Protein AF-A0A4S4KBS8-F1 (afdb_monomer)

Sequence (153 aa):
MKATDKLSQMLNEANCLHWGAALMTQVYNLVDNTLGRMSRANIDNAGLHIPHLQFVLSALAVLCNFDADPVYLLKEQISNSFTKYIINSCLKPMADLIGPARDIADFLCFAQHVQYHLSDGQVFISDFQGAYYIIMFIKAAFQVLSLTLYHLA

Nearest PDB structures (foldseek):
  1iah-assembly1_A  TM=7.826E-01  e=6.219E-04  Mus musculus
  1iah-assembly1_B  TM=7.829E-01  e=8.574E-04  Mus musculus
  1iaj-assembly1_A  TM=5.854E-01  e=4.811E-04  Mus musculus
  6r10-assembly1_G  TM=2.750E-01  e=3.391E+00  Thermus thermophilus HB8

Mean predicted aligned error: 7.86 Å

Foldseek 3Di:
DALVVQVVVLVVQVVVLVVQQVLVVVVVVVVVVVVVPDDPVVCVVVVDDQAQADEWDWDWDFDPDDPRRDIDIDTDDAPDDKDWFFAPVDLAGDPPDDDPSRSVSVNLSVSQVVSCVVVVNAKGFGRWMGDRRYIYHRDIDGPPPPDDPPPPD

InterPro domains:
  IPR004166 Alpha-type protein kinase, alpha-kinase domain [PF02816] (50-134)

Secondary structure (DSSP, 8-state):
--HHHHHHHHHHHHHHHHHHHHHHHHHHHHHHHHHHTS-HHHHHHHT-----PEEPPEEEEE--SSTT--EEEEE----S--EE-B-TT-SSB-TT--HHHHHHHHHHHHHHHHHHHHTTTSEEEE--EEETTEEE-SEEEE-----SSSS--

Solvent-accessible surface area (backbone atoms only — not comparable to full-atom values): 9021 Å² total; per-residue (Å²): 136,60,58,71,61,52,48,56,51,46,50,52,54,50,48,49,54,53,52,49,44,53,52,49,50,53,46,49,52,52,50,53,56,52,56,72,73,48,58,68,70,57,50,61,75,63,66,74,80,78,80,77,66,43,66,59,54,70,47,82,45,70,47,79,97,48,103,56,47,57,65,44,76,46,61,62,83,77,90,58,75,77,43,73,28,29,48,78,94,46,87,49,51,46,85,90,52,57,69,74,58,29,56,46,17,53,53,49,43,50,44,30,52,50,32,23,60,79,44,78,60,32,38,30,65,34,32,38,28,31,36,94,48,38,34,45,64,84,44,70,50,63,53,71,75,89,72,82,85,87,77,83,126

Structure (mmCIF, N/CA/C/O backbone):
data_AF-A0A4S4KBS8-F1
#
_entry.id   AF-A0A4S4KBS8-F1
#
loop_
_atom_site.group_PDB
_atom_site.id
_atom_site.type_symbol
_atom_site.label_atom_id
_atom_site.label_alt_id
_atom_site.label_comp_id
_atom_site.label_asym_id
_atom_site.label_entity_id
_atom_site.label_seq_id
_atom_site.pdbx_PDB_ins_code
_atom_site.Cartn_x
_atom_site.Cartn_y
_atom_site.Cartn_z
_atom_site.occupancy
_atom_site.B_iso_or_equiv
_atom_site.auth_seq_id
_atom_site.auth_comp_id
_atom_site.auth_asym_id
_atom_site.auth_atom_id
_atom_site.pdbx_PDB_model_num
ATOM 1 N N . MET A 1 1 ? -26.526 7.285 17.612 1.00 46.53 1 MET A N 1
ATOM 2 C CA . MET A 1 1 ? -25.458 6.360 17.178 1.00 46.53 1 MET A CA 1
ATOM 3 C C . MET A 1 1 ? -25.031 5.583 18.410 1.00 46.53 1 MET A C 1
ATOM 5 O O . MET A 1 1 ? -24.601 6.225 19.362 1.00 46.53 1 MET A O 1
ATOM 9 N N . LYS A 1 2 ? -25.285 4.272 18.478 1.00 48.69 2 LYS A N 1
ATOM 10 C CA . LYS A 1 2 ? -24.941 3.471 19.668 1.00 48.69 2 LYS A CA 1
ATOM 11 C C . LYS A 1 2 ? -23.464 3.062 19.578 1.00 48.69 2 LYS A C 1
ATOM 13 O O . LYS A 1 2 ? -22.952 2.870 18.480 1.00 48.69 2 LYS A O 1
ATOM 18 N N . ALA A 1 3 ? -22.775 2.940 20.714 1.00 56.34 3 ALA A N 1
ATOM 19 C CA . ALA A 1 3 ? -21.339 2.627 20.786 1.00 56.34 3 ALA A CA 1
ATOM 20 C C . ALA A 1 3 ? -20.926 1.362 19.992 1.00 56.34 3 ALA A C 1
ATOM 22 O O . ALA A 1 3 ? -19.832 1.310 19.430 1.00 56.34 3 ALA A O 1
ATOM 23 N N . THR A 1 4 ? -21.837 0.393 19.847 1.00 60.81 4 THR A N 1
ATOM 24 C CA . THR A 1 4 ? -21.681 -0.828 19.033 1.00 60.81 4 THR A CA 1
ATOM 25 C C . THR A 1 4 ? -21.376 -0.564 17.555 1.00 60.81 4 THR A C 1
ATOM 27 O O . THR A 1 4 ? -20.629 -1.320 16.929 1.00 60.81 4 THR A O 1
ATOM 30 N N . ASP A 1 5 ? -21.904 0.527 16.999 1.00 75.50 5 ASP A N 1
ATOM 31 C CA . ASP A 1 5 ? -21.739 0.857 15.580 1.00 75.50 5 ASP A CA 1
ATOM 32 C C . ASP A 1 5 ? -20.306 1.347 15.307 1.00 75.50 5 ASP A C 1
ATOM 34 O O . ASP A 1 5 ? -19.716 1.050 14.267 1.00 75.50 5 ASP A O 1
ATOM 38 N N . LYS A 1 6 ? -19.708 2.045 16.284 1.00 81.69 6 LYS A N 1
ATOM 39 C CA . LYS A 1 6 ? -18.368 2.629 16.168 1.00 81.69 6 LYS A CA 1
ATOM 40 C C . LYS A 1 6 ? -17.265 1.577 16.267 1.00 81.69 6 LYS A C 1
ATOM 42 O O . LYS A 1 6 ? -16.310 1.642 15.499 1.00 81.69 6 LYS A O 1
ATOM 47 N N . LEU A 1 7 ? -17.406 0.592 17.157 1.00 85.31 7 LEU A N 1
ATOM 48 C CA . LEU A 1 7 ? -16.462 -0.527 17.235 1.00 85.31 7 LEU A CA 1
ATOM 49 C C . LEU A 1 7 ? -16.411 -1.292 15.909 1.00 85.31 7 LEU A C 1
ATOM 51 O O . LEU A 1 7 ? -15.332 -1.485 15.358 1.00 85.31 7 LEU A O 1
ATOM 55 N N . SER A 1 8 ? -17.576 -1.661 15.373 1.00 86.94 8 SER A N 1
ATOM 56 C CA . SER A 1 8 ? -17.683 -2.402 14.110 1.00 86.94 8 SER A CA 1
ATOM 57 C C . SER A 1 8 ? -17.054 -1.634 12.942 1.00 86.94 8 SER A C 1
ATOM 59 O O . SER A 1 8 ? -16.314 -2.208 12.145 1.00 86.94 8 SER A O 1
ATOM 61 N N . GLN A 1 9 ? -17.285 -0.318 12.870 1.00 86.50 9 GLN A N 1
ATOM 62 C CA . GLN A 1 9 ? -16.663 0.541 11.862 1.00 86.50 9 GLN A CA 1
ATOM 63 C C . GLN A 1 9 ? -15.131 0.555 11.978 1.00 86.50 9 GLN A C 1
ATOM 65 O O . GLN A 1 9 ? -14.441 0.348 10.982 1.00 86.50 9 GLN A O 1
ATOM 70 N N . MET A 1 10 ? -14.592 0.774 13.180 1.00 90.00 10 MET A N 1
ATOM 71 C CA . MET A 1 10 ? -13.141 0.827 13.386 1.00 90.00 10 MET A CA 1
ATOM 72 C C . MET A 1 10 ? -12.477 -0.535 13.139 1.00 90.00 10 MET A C 1
ATOM 74 O O . MET A 1 10 ? -11.359 -0.586 12.632 1.00 90.00 10 MET A O 1
ATOM 78 N N . LEU A 1 11 ? -13.175 -1.637 13.433 1.00 88.75 11 LEU A N 1
ATOM 79 C CA . LEU A 1 11 ? -12.717 -2.990 13.117 1.00 88.75 11 LEU A CA 1
ATOM 80 C C . LEU A 1 11 ? -12.616 -3.209 11.603 1.00 88.75 11 LEU A C 1
ATOM 82 O O . LEU A 1 11 ? -11.627 -3.759 11.128 1.00 88.75 11 LEU A O 1
ATOM 86 N N . ASN A 1 12 ? -13.601 -2.732 10.835 1.00 88.00 12 ASN A N 1
ATOM 87 C CA . ASN A 1 12 ? -13.554 -2.782 9.373 1.00 88.00 12 ASN A CA 1
ATOM 88 C C . ASN A 1 12 ? -12.378 -1.967 8.819 1.00 88.00 12 ASN A C 1
ATOM 90 O O . ASN A 1 12 ? -11.667 -2.446 7.940 1.00 88.00 12 ASN A O 1
ATOM 94 N N . GLU A 1 13 ? -12.130 -0.769 9.352 1.00 87.56 13 GLU A N 1
ATOM 95 C CA . GLU A 1 13 ? -10.980 0.049 8.946 1.00 87.56 13 GLU A CA 1
ATOM 96 C C . GLU A 1 13 ? -9.636 -0.618 9.294 1.00 87.56 13 GLU A C 1
ATOM 98 O O . GLU A 1 13 ? -8.730 -0.642 8.458 1.00 87.56 13 GLU A O 1
ATOM 103 N N . ALA A 1 14 ? -9.512 -1.214 10.484 1.00 88.94 14 ALA A N 1
ATOM 104 C CA . ALA A 1 14 ? -8.325 -1.971 10.887 1.00 88.94 14 ALA A CA 1
ATOM 105 C C . ALA A 1 14 ? -8.099 -3.205 9.996 1.00 88.94 14 ALA A C 1
ATOM 107 O O . ALA A 1 14 ? -6.979 -3.449 9.545 1.00 88.94 14 ALA A O 1
ATOM 108 N N . ASN A 1 15 ? -9.166 -3.944 9.678 1.00 89.00 15 ASN A N 1
ATOM 109 C CA . ASN A 1 15 ? -9.113 -5.082 8.762 1.00 89.00 15 ASN A CA 1
ATOM 110 C C . ASN A 1 15 ? -8.673 -4.654 7.362 1.00 89.00 15 ASN A C 1
ATOM 112 O O . ASN A 1 15 ? -7.836 -5.323 6.763 1.00 89.00 15 ASN A O 1
ATOM 116 N N . CYS A 1 16 ? -9.177 -3.528 6.848 1.00 88.19 16 CYS A N 1
ATOM 117 C CA . CYS A 1 16 ? -8.704 -2.977 5.581 1.00 88.19 16 CYS A CA 1
ATOM 118 C C . CYS A 1 16 ? -7.188 -2.747 5.619 1.00 88.19 16 CYS A C 1
ATOM 120 O O . CYS A 1 16 ? -6.489 -3.221 4.728 1.00 88.19 16 CYS A O 1
ATOM 122 N N . LEU A 1 17 ? -6.655 -2.095 6.658 1.00 89.25 17 LEU A N 1
ATOM 123 C CA . LEU A 1 17 ? -5.208 -1.869 6.787 1.00 89.25 17 LEU A CA 1
ATOM 124 C C . LEU A 1 17 ? -4.414 -3.180 6.831 1.00 89.25 17 LEU A C 1
ATOM 126 O O . LEU A 1 17 ? -3.396 -3.292 6.149 1.00 89.25 17 LEU A O 1
ATOM 130 N N . HIS A 1 18 ? -4.907 -4.178 7.569 1.00 90.00 18 HIS A N 1
ATOM 131 C CA . HIS A 1 18 ? -4.297 -5.505 7.637 1.00 90.00 18 HIS A CA 1
ATOM 132 C C . HIS A 1 18 ? -4.246 -6.191 6.262 1.00 90.00 18 HIS A C 1
ATOM 134 O O . HIS A 1 18 ? -3.181 -6.628 5.823 1.00 90.00 18 HIS A O 1
ATOM 140 N N . TRP A 1 19 ? -5.371 -6.228 5.544 1.00 90.81 19 TRP A N 1
ATOM 141 C CA . TRP A 1 19 ? -5.433 -6.796 4.196 1.00 90.81 19 TRP A CA 1
ATOM 142 C C . TRP A 1 19 ? -4.576 -6.023 3.200 1.00 90.81 19 TRP A C 1
ATOM 144 O O . TRP A 1 19 ? -3.931 -6.630 2.349 1.00 90.81 19 TRP A O 1
ATOM 154 N N . GLY A 1 20 ? -4.516 -4.696 3.319 1.00 90.62 20 GLY A N 1
ATOM 155 C CA . GLY A 1 20 ? -3.659 -3.881 2.470 1.00 90.62 20 GLY A CA 1
ATOM 156 C C . GLY A 1 20 ? -2.174 -4.190 2.668 1.00 90.62 20 GLY A C 1
ATOM 157 O O . GLY A 1 20 ? -1.444 -4.347 1.690 1.00 90.62 20 GLY A O 1
ATOM 158 N N . ALA A 1 21 ? -1.735 -4.375 3.915 1.00 92.06 21 ALA A N 1
ATOM 159 C CA . ALA A 1 21 ? -0.375 -4.822 4.196 1.00 92.06 21 ALA A CA 1
ATOM 160 C C . ALA A 1 21 ? -0.099 -6.204 3.572 1.00 92.06 21 ALA A C 1
ATOM 162 O O . ALA A 1 21 ? 0.905 -6.371 2.883 1.00 92.06 21 ALA A O 1
ATOM 163 N N . ALA A 1 22 ? -1.020 -7.164 3.722 1.00 92.94 22 ALA A N 1
ATOM 164 C CA . ALA A 1 22 ? -0.882 -8.502 3.141 1.00 92.94 22 ALA A CA 1
ATOM 165 C C . ALA A 1 22 ? -0.835 -8.492 1.599 1.00 92.94 22 ALA A C 1
ATOM 167 O O . ALA A 1 22 ? -0.034 -9.202 0.991 1.00 92.94 22 ALA A O 1
ATOM 168 N N . LEU A 1 23 ? -1.659 -7.667 0.949 1.00 93.94 23 LEU A N 1
ATOM 169 C CA . LEU A 1 23 ? -1.643 -7.476 -0.504 1.00 93.94 23 LEU A CA 1
ATOM 170 C C . LEU A 1 23 ? -0.321 -6.858 -0.981 1.00 93.94 23 LEU A C 1
ATOM 172 O O . LEU A 1 23 ? 0.199 -7.262 -2.018 1.00 93.94 23 LEU A O 1
ATOM 176 N N . MET A 1 24 ? 0.265 -5.924 -0.226 1.00 94.50 24 MET A N 1
ATOM 177 C CA . MET A 1 24 ? 1.604 -5.408 -0.529 1.00 94.50 24 MET A CA 1
ATOM 178 C C . MET A 1 24 ? 2.691 -6.468 -0.336 1.00 94.50 24 MET A C 1
ATOM 180 O O . MET A 1 24 ? 3.589 -6.566 -1.169 1.00 94.50 24 MET A O 1
ATOM 184 N N . THR A 1 25 ? 2.595 -7.312 0.695 1.00 95.00 25 THR A N 1
ATOM 185 C CA . THR A 1 25 ? 3.499 -8.460 0.863 1.00 95.00 25 THR A CA 1
ATOM 186 C C . THR A 1 25 ? 3.449 -9.394 -0.347 1.00 95.00 25 THR A C 1
ATOM 188 O O . THR A 1 25 ? 4.496 -9.835 -0.810 1.00 95.00 25 THR A O 1
ATOM 191 N N . GLN A 1 26 ? 2.267 -9.656 -0.917 1.00 95.44 26 GLN A N 1
ATOM 192 C CA . GLN A 1 26 ? 2.160 -10.455 -2.145 1.00 95.44 26 GLN A CA 1
ATOM 193 C C . GLN A 1 26 ? 2.867 -9.803 -3.341 1.00 95.44 26 GLN A C 1
ATOM 195 O O . GLN A 1 26 ? 3.540 -10.501 -4.100 1.00 95.44 26 GLN A O 1
ATOM 200 N N . VAL A 1 27 ? 2.768 -8.477 -3.485 1.00 96.62 27 VAL A N 1
ATOM 201 C CA . VAL A 1 27 ? 3.481 -7.734 -4.538 1.00 96.62 27 VAL A CA 1
ATOM 202 C C . VAL A 1 27 ? 4.994 -7.881 -4.372 1.00 96.62 27 VAL A C 1
ATOM 204 O O . VAL A 1 27 ? 5.670 -8.232 -5.337 1.00 96.62 27 VAL A O 1
ATOM 207 N N . TYR A 1 28 ? 5.529 -7.680 -3.164 1.00 96.00 28 TYR A N 1
ATOM 208 C CA . TYR A 1 28 ? 6.966 -7.853 -2.919 1.00 96.00 28 TYR A CA 1
ATOM 209 C C . TYR A 1 28 ? 7.420 -9.294 -3.131 1.00 96.00 28 TYR A C 1
ATOM 211 O O . TYR A 1 28 ? 8.416 -9.511 -3.807 1.00 96.00 28 TYR A O 1
ATOM 219 N N . ASN A 1 29 ? 6.649 -10.285 -2.678 1.00 95.88 29 ASN A N 1
ATOM 220 C CA . ASN A 1 29 ? 6.964 -11.688 -2.937 1.00 95.88 29 ASN A CA 1
ATOM 221 C C . ASN A 1 29 ? 7.050 -11.982 -4.444 1.00 95.88 29 ASN A C 1
ATOM 223 O O . ASN A 1 29 ? 7.921 -12.736 -4.875 1.00 95.88 29 ASN A O 1
ATOM 227 N N . LEU A 1 30 ? 6.162 -11.410 -5.265 1.00 95.88 30 LEU A N 1
ATOM 228 C CA . LEU A 1 30 ? 6.235 -11.552 -6.721 1.00 95.88 30 LEU A CA 1
ATOM 229 C C . LEU A 1 30 ? 7.508 -10.907 -7.282 1.00 95.88 30 LEU A C 1
ATOM 231 O O . LEU A 1 30 ? 8.191 -11.519 -8.108 1.00 95.88 30 LEU A O 1
ATOM 235 N N . VAL A 1 31 ? 7.819 -9.688 -6.840 1.00 94.31 31 VAL A N 1
ATOM 236 C CA . VAL A 1 31 ? 9.019 -8.949 -7.247 1.00 94.31 31 VAL A CA 1
ATOM 237 C C . VAL A 1 31 ? 10.280 -9.732 -6.889 1.00 94.31 31 VAL A C 1
ATOM 239 O O . VAL A 1 31 ? 11.078 -10.023 -7.777 1.00 94.31 31 VAL A O 1
ATOM 242 N N . ASP A 1 32 ? 10.424 -10.151 -5.636 1.00 93.12 32 ASP A N 1
ATOM 243 C CA . ASP A 1 32 ? 11.598 -10.862 -5.131 1.00 93.12 32 ASP A CA 1
ATOM 244 C C . ASP A 1 32 ? 11.794 -12.200 -5.852 1.00 93.12 32 ASP A C 1
ATOM 246 O O . ASP A 1 32 ? 12.900 -12.526 -6.284 1.00 93.12 32 ASP A O 1
ATOM 250 N N . ASN A 1 33 ? 10.710 -12.952 -6.077 1.00 93.81 33 ASN A N 1
ATOM 251 C CA . ASN A 1 33 ? 10.759 -14.191 -6.855 1.00 93.81 33 ASN A CA 1
ATOM 252 C C . ASN A 1 33 ? 11.169 -13.951 -8.312 1.00 93.81 33 ASN A C 1
ATOM 254 O O . ASN A 1 33 ? 11.857 -14.781 -8.908 1.00 93.81 33 ASN A O 1
ATOM 258 N N . THR A 1 34 ? 10.728 -12.841 -8.901 1.00 91.69 34 THR A N 1
ATOM 259 C CA . THR A 1 34 ? 11.063 -12.481 -10.281 1.00 91.69 34 THR A CA 1
ATOM 260 C C . THR A 1 34 ? 12.530 -12.076 -10.386 1.00 91.69 34 THR A C 1
ATOM 262 O O . THR A 1 34 ? 13.245 -12.599 -11.240 1.00 91.69 34 THR A O 1
ATOM 265 N N . LEU A 1 35 ? 13.005 -11.224 -9.477 1.00 89.81 35 LEU A N 1
ATOM 266 C CA . LEU A 1 35 ? 14.404 -10.807 -9.406 1.00 89.81 35 LEU A CA 1
ATOM 267 C C . LEU A 1 35 ? 15.339 -11.979 -9.102 1.00 89.81 35 LEU A C 1
ATOM 269 O O . LEU A 1 35 ? 16.376 -12.107 -9.745 1.00 89.81 35 LEU A O 1
ATOM 273 N N . GLY A 1 36 ? 14.957 -12.886 -8.200 1.00 89.25 36 GLY A N 1
ATOM 274 C CA . GLY A 1 36 ? 15.740 -14.083 -7.879 1.00 89.25 36 GLY A CA 1
ATOM 275 C C . GLY A 1 36 ? 15.921 -15.048 -9.057 1.00 89.25 36 GLY A C 1
ATOM 276 O O . GLY A 1 36 ? 16.846 -15.858 -9.053 1.00 89.25 36 GLY A O 1
ATOM 277 N N . ARG A 1 37 ? 15.069 -14.959 -10.087 1.00 90.12 37 ARG A N 1
ATOM 278 C CA . ARG A 1 37 ? 15.186 -15.731 -11.338 1.00 90.12 37 ARG A CA 1
ATOM 279 C C . ARG A 1 37 ? 15.996 -15.009 -12.416 1.00 90.12 37 ARG A C 1
ATOM 281 O O . ARG A 1 37 ? 16.335 -15.623 -13.427 1.00 90.12 37 ARG A O 1
ATOM 288 N N . MET A 1 38 ? 16.286 -13.722 -12.239 1.00 87.00 38 MET A N 1
ATOM 289 C CA . MET A 1 38 ? 17.076 -12.935 -13.181 1.00 87.00 38 MET A CA 1
ATOM 290 C C . MET A 1 38 ? 18.574 -13.054 -12.882 1.00 87.00 38 MET A C 1
ATOM 292 O O . MET A 1 38 ? 19.003 -13.171 -11.737 1.00 87.00 38 MET A O 1
ATOM 296 N N . SER A 1 39 ? 19.401 -12.985 -13.929 1.00 84.19 39 SER A N 1
ATOM 297 C CA . SER A 1 39 ? 20.848 -12.812 -13.763 1.00 84.19 39 SER A CA 1
ATOM 298 C C . SER A 1 39 ? 21.143 -11.453 -13.126 1.00 84.19 39 SER A C 1
ATOM 300 O O . SER A 1 39 ? 20.556 -10.447 -13.525 1.00 84.19 39 SER A O 1
ATOM 302 N N . ARG A 1 40 ? 22.118 -11.401 -12.211 1.00 79.00 40 ARG A N 1
ATOM 303 C CA . ARG A 1 40 ? 22.572 -10.153 -11.576 1.00 79.00 40 ARG A CA 1
ATOM 304 C C . ARG A 1 40 ? 22.987 -9.093 -12.601 1.00 79.00 40 ARG A C 1
ATOM 306 O O . ARG A 1 40 ? 22.609 -7.939 -12.465 1.00 79.00 40 ARG A O 1
ATOM 313 N N . ALA A 1 41 ? 23.625 -9.515 -13.696 1.00 80.31 41 ALA A N 1
ATOM 314 C CA . ALA A 1 41 ? 23.989 -8.625 -14.798 1.00 80.31 41 ALA A CA 1
ATOM 315 C C . ALA A 1 41 ? 22.768 -7.962 -15.463 1.00 80.31 41 ALA A C 1
ATOM 317 O O . ALA A 1 41 ? 22.856 -6.821 -15.900 1.00 80.31 41 ALA A O 1
ATOM 318 N N . ASN A 1 42 ? 21.619 -8.644 -15.526 1.00 82.56 42 ASN A N 1
ATOM 319 C CA . ASN A 1 42 ? 20.399 -8.068 -16.097 1.00 82.56 42 ASN A CA 1
ATOM 320 C C . ASN A 1 42 ? 19.763 -7.039 -15.157 1.00 82.56 42 ASN A C 1
ATOM 322 O O . ASN A 1 42 ? 19.252 -6.031 -15.633 1.00 82.56 42 ASN A O 1
A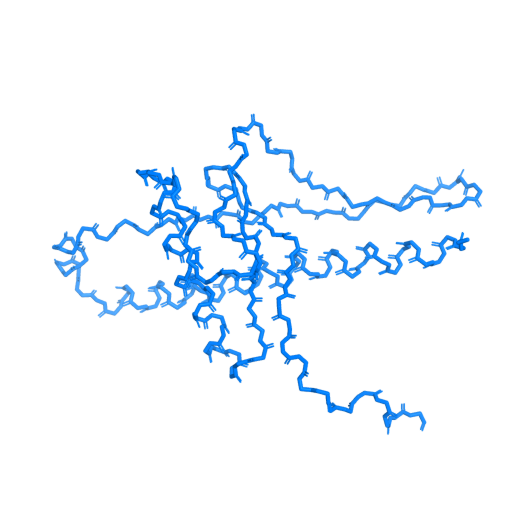TOM 326 N N . ILE A 1 43 ? 19.809 -7.285 -13.844 1.00 79.69 43 ILE A N 1
ATOM 327 C CA . ILE A 1 43 ? 19.302 -6.351 -12.828 1.00 79.69 43 ILE A CA 1
ATOM 328 C C . ILE A 1 43 ? 20.140 -5.068 -12.846 1.00 79.69 43 ILE A C 1
ATOM 330 O O . ILE A 1 43 ? 19.583 -3.974 -12.943 1.00 79.69 43 ILE A O 1
ATOM 334 N N . ASP A 1 44 ? 21.468 -5.214 -12.840 1.00 79.69 44 ASP A N 1
ATOM 335 C CA . ASP A 1 44 ? 22.407 -4.091 -12.850 1.00 79.69 44 ASP A CA 1
ATOM 336 C C . ASP A 1 44 ? 22.280 -3.268 -14.146 1.00 79.69 44 ASP A C 1
ATOM 338 O O . ASP A 1 44 ? 22.175 -2.043 -14.095 1.00 79.69 44 ASP A O 1
ATOM 342 N N . ASN A 1 45 ? 22.199 -3.930 -15.309 1.00 82.44 45 ASN A N 1
ATOM 343 C CA . ASN A 1 45 ? 22.027 -3.259 -16.604 1.00 82.44 45 ASN A CA 1
ATOM 344 C C . ASN A 1 45 ? 20.688 -2.521 -16.733 1.00 82.44 45 ASN A C 1
ATOM 346 O O . ASN A 1 45 ? 20.600 -1.537 -17.465 1.00 82.44 45 ASN A O 1
ATOM 350 N N . ALA A 1 46 ? 19.643 -2.998 -16.057 1.00 79.94 46 ALA A N 1
ATOM 351 C CA . ALA A 1 46 ? 18.332 -2.364 -16.087 1.00 79.94 46 ALA A CA 1
ATOM 352 C C . ALA A 1 46 ? 18.241 -1.134 -15.168 1.00 79.94 46 ALA A C 1
ATOM 354 O O . ALA A 1 46 ? 17.291 -0.365 -15.296 1.00 79.94 46 ALA A O 1
ATOM 355 N N . GLY A 1 47 ? 19.191 -0.948 -14.239 1.00 80.94 47 GLY A N 1
ATOM 356 C CA . GLY A 1 47 ? 19.158 0.156 -13.276 1.00 80.94 47 GLY A CA 1
ATOM 357 C C . GLY A 1 47 ? 17.883 0.171 -12.423 1.00 80.94 47 GLY A C 1
ATOM 358 O O . GLY A 1 47 ? 17.412 1.238 -12.036 1.00 80.94 47 GLY A O 1
ATOM 359 N N . LEU A 1 48 ? 17.287 -1.003 -12.180 1.00 77.44 48 LEU A N 1
ATOM 360 C CA . LEU A 1 48 ? 16.000 -1.142 -11.499 1.00 77.44 48 LEU A CA 1
ATOM 361 C C . LEU A 1 48 ? 16.125 -0.748 -10.024 1.00 77.44 48 LEU A C 1
ATOM 363 O O . LEU A 1 48 ? 16.602 -1.526 -9.200 1.00 77.44 48 LEU A O 1
ATOM 367 N N . HIS A 1 49 ? 15.649 0.446 -9.680 1.00 83.56 49 HIS A N 1
ATOM 368 C CA . HIS A 1 49 ? 15.462 0.857 -8.294 1.00 83.56 49 HIS A CA 1
ATOM 369 C C . HIS A 1 49 ? 14.015 0.590 -7.875 1.00 83.56 49 HIS A C 1
ATOM 371 O O . HIS A 1 49 ? 13.112 1.355 -8.210 1.00 83.56 49 HIS A O 1
ATOM 377 N N . ILE A 1 50 ? 13.790 -0.510 -7.154 1.00 89.44 50 ILE A N 1
ATOM 378 C CA . ILE A 1 50 ? 12.461 -0.860 -6.648 1.00 89.44 50 ILE A CA 1
ATOM 379 C C . ILE A 1 50 ? 12.266 -0.224 -5.268 1.00 89.44 50 ILE A C 1
ATOM 381 O O . ILE A 1 50 ? 13.016 -0.542 -4.342 1.00 89.44 50 ILE A O 1
ATOM 385 N N . PRO A 1 51 ? 11.264 0.654 -5.092 1.00 92.38 51 PRO A N 1
ATOM 386 C CA . PRO A 1 51 ? 10.960 1.212 -3.784 1.00 92.38 51 PRO A CA 1
ATOM 387 C C . PRO A 1 51 ? 10.513 0.117 -2.807 1.00 92.38 51 PRO A C 1
ATOM 389 O O . PRO A 1 51 ? 9.521 -0.567 -3.048 1.00 92.38 51 PRO A O 1
ATOM 392 N N . HIS A 1 52 ? 11.202 -0.010 -1.671 1.00 90.62 52 HIS A N 1
ATOM 393 C CA . HIS A 1 52 ? 10.726 -0.805 -0.539 1.00 90.62 52 HIS A CA 1
ATOM 394 C C . HIS A 1 52 ? 9.964 0.091 0.435 1.00 90.62 52 HIS A C 1
ATOM 396 O O . HIS A 1 52 ? 10.535 0.861 1.204 1.00 90.62 52 HIS A O 1
ATOM 402 N N . LEU A 1 53 ? 8.646 -0.008 0.354 1.00 93.12 53 LEU A N 1
ATOM 403 C CA . LEU A 1 53 ? 7.675 0.742 1.137 1.00 93.12 53 LEU A CA 1
ATOM 404 C C . LEU A 1 53 ? 7.115 -0.135 2.257 1.00 93.12 53 LEU A C 1
ATOM 406 O O . LEU A 1 53 ? 6.641 -1.247 2.014 1.00 93.12 53 LEU A O 1
ATOM 410 N N . GLN A 1 54 ? 7.117 0.405 3.466 1.00 91.00 54 GLN A N 1
ATOM 411 C CA . GLN A 1 54 ? 6.501 -0.154 4.654 1.00 91.00 54 GLN A CA 1
ATOM 412 C C . GLN A 1 54 ? 5.066 0.357 4.793 1.00 91.00 54 GLN A C 1
ATOM 414 O O . GLN A 1 54 ? 4.782 1.545 4.636 1.00 91.00 54 GLN A O 1
ATOM 419 N N . PHE A 1 55 ? 4.155 -0.548 5.132 1.00 89.50 55 PHE A N 1
ATOM 420 C CA . PHE A 1 55 ? 2.793 -0.179 5.484 1.00 89.50 55 PHE A CA 1
ATOM 421 C C . PHE A 1 55 ? 2.733 0.401 6.898 1.00 89.50 55 PHE A C 1
ATOM 423 O O . PHE A 1 55 ? 3.350 -0.148 7.811 1.00 89.50 55 PHE A O 1
ATOM 430 N N . VAL A 1 56 ? 1.967 1.478 7.079 1.00 91.06 56 VAL A N 1
ATOM 431 C CA . VAL A 1 56 ? 1.779 2.123 8.383 1.00 91.06 56 VAL A CA 1
ATOM 432 C C . VAL A 1 56 ? 1.301 1.107 9.424 1.00 91.06 56 VAL A C 1
ATOM 434 O O . VAL A 1 56 ? 0.348 0.355 9.187 1.00 91.06 56 VAL A O 1
ATOM 437 N N . LEU A 1 57 ? 1.937 1.095 10.596 1.00 90.75 57 LEU A N 1
ATOM 438 C CA . LEU A 1 57 ? 1.435 0.297 11.710 1.00 90.75 57 LEU A CA 1
ATOM 439 C C . LEU A 1 57 ? 0.118 0.892 12.211 1.00 90.75 57 LEU A C 1
ATOM 441 O O . LEU A 1 57 ? -0.044 2.111 12.287 1.00 90.75 57 LEU A O 1
ATOM 445 N N . SER A 1 58 ? -0.832 0.030 12.561 1.00 91.00 58 SER A N 1
ATOM 446 C CA . SER A 1 58 ? -2.107 0.460 13.130 1.00 91.00 58 SER A CA 1
ATOM 447 C C . SER A 1 58 ? -2.547 -0.445 14.268 1.00 91.00 58 SER A C 1
ATOM 449 O O . SER A 1 58 ? -2.195 -1.623 14.312 1.00 91.00 58 SER A O 1
ATOM 451 N N . ALA A 1 59 ? -3.293 0.127 15.208 1.00 91.50 59 ALA A N 1
ATOM 452 C CA . ALA A 1 59 ? -3.809 -0.572 16.373 1.00 91.50 59 ALA A CA 1
ATOM 453 C C . ALA A 1 59 ? -5.191 -0.038 16.745 1.00 91.50 59 ALA A C 1
ATOM 455 O O . ALA A 1 59 ? -5.467 1.154 16.615 1.00 91.50 59 ALA A O 1
ATOM 456 N N . LEU A 1 60 ? -6.055 -0.914 17.246 1.00 92.38 60 LEU A N 1
ATOM 457 C CA . LEU A 1 60 ? -7.334 -0.516 17.816 1.00 92.38 60 LEU A CA 1
ATOM 458 C C . LEU A 1 60 ? -7.152 -0.227 19.309 1.00 92.38 60 LEU A C 1
ATOM 460 O O . LEU A 1 60 ? -6.650 -1.074 20.043 1.00 92.38 60 LEU A O 1
ATOM 464 N N . ALA A 1 61 ? -7.581 0.947 19.760 1.00 92.00 61 ALA A N 1
ATOM 465 C CA . ALA A 1 61 ? -7.623 1.308 21.170 1.00 92.00 61 ALA A CA 1
ATOM 466 C C . ALA A 1 61 ? -9.078 1.445 21.622 1.00 92.00 61 ALA A C 1
ATOM 468 O O . ALA A 1 61 ? -9.838 2.238 21.066 1.00 92.00 61 ALA A O 1
ATOM 469 N N . VAL A 1 62 ? -9.453 0.674 22.641 1.00 89.44 62 VAL A N 1
ATOM 470 C CA . VAL A 1 62 ? -10.756 0.755 23.308 1.00 89.44 62 VAL A CA 1
ATOM 471 C C . VAL A 1 62 ? -10.503 1.282 24.712 1.00 89.44 62 VAL A C 1
ATOM 473 O O . VAL A 1 62 ? -9.755 0.667 25.471 1.00 89.44 62 VAL A O 1
ATOM 476 N N . LEU A 1 63 ? -11.069 2.439 25.048 1.00 87.50 63 LEU A N 1
ATOM 477 C CA . LEU A 1 63 ? -10.965 2.965 26.406 1.00 87.50 63 LEU A CA 1
ATOM 478 C C . LEU A 1 63 ? -12.083 2.361 27.247 1.00 87.50 63 LEU A C 1
ATOM 480 O O . LEU A 1 63 ? -13.251 2.658 27.016 1.00 87.50 63 LEU A O 1
ATOM 484 N N . CYS A 1 64 ? -11.706 1.553 28.231 1.00 82.00 64 CYS A N 1
ATOM 485 C CA . CYS A 1 64 ? -12.633 0.996 29.208 1.00 82.00 64 CYS A CA 1
ATOM 486 C C . CYS A 1 64 ? -12.946 2.020 30.311 1.00 82.00 64 CYS A C 1
ATOM 488 O O . CYS A 1 64 ? -12.119 2.884 30.614 1.00 82.00 64 CYS A O 1
ATOM 490 N N . ASN A 1 65 ? -14.086 1.845 30.984 1.00 79.31 65 ASN A N 1
ATOM 491 C CA . ASN A 1 65 ? -14.553 2.658 32.121 1.00 79.31 65 ASN A CA 1
ATOM 492 C C . ASN A 1 65 ? -15.101 4.045 31.739 1.00 79.31 65 ASN A C 1
ATOM 494 O O . ASN A 1 65 ? -15.043 4.978 32.539 1.00 79.31 65 ASN A O 1
ATOM 498 N N . PHE A 1 66 ? -15.656 4.173 30.533 1.00 75.50 66 PHE A N 1
ATOM 499 C CA . PHE A 1 66 ? -16.427 5.341 30.106 1.00 75.50 66 PHE A CA 1
ATOM 500 C C . PHE A 1 66 ? -17.839 4.901 29.719 1.00 75.50 66 PHE A C 1
ATOM 502 O O . PHE A 1 66 ? -18.014 3.812 29.185 1.00 75.50 66 PHE A O 1
ATOM 509 N N . ASP A 1 67 ? -18.840 5.769 29.888 1.00 71.12 67 ASP A N 1
ATOM 510 C CA . ASP A 1 67 ? -20.256 5.448 29.615 1.00 71.12 67 ASP A CA 1
ATOM 511 C C . ASP A 1 67 ? -20.546 4.975 28.172 1.00 71.12 67 ASP A C 1
ATOM 513 O O . ASP A 1 67 ? -21.625 4.455 27.887 1.00 71.12 67 ASP A O 1
ATOM 517 N N . ALA A 1 68 ? -19.603 5.161 27.241 1.00 73.44 68 ALA A N 1
ATOM 518 C CA . ALA A 1 68 ? -19.745 4.805 25.832 1.00 73.44 68 ALA A CA 1
ATOM 519 C C . ALA A 1 68 ? -18.541 4.045 25.235 1.00 73.44 68 ALA A C 1
ATOM 521 O O . ALA A 1 68 ? -18.464 3.994 24.007 1.00 73.44 68 ALA A O 1
ATOM 522 N N . ASP A 1 69 ? -17.619 3.519 26.063 1.00 79.94 69 ASP A N 1
ATOM 523 C CA . ASP A 1 69 ? -16.372 2.816 25.678 1.00 79.94 69 ASP A CA 1
ATOM 524 C C . ASP A 1 69 ? -15.809 3.268 24.311 1.00 79.94 69 ASP A C 1
ATOM 526 O O . ASP A 1 69 ? -15.971 2.586 23.289 1.00 79.94 69 ASP A O 1
ATOM 530 N N . PRO A 1 70 ? -15.216 4.474 24.225 1.00 85.50 70 PRO A N 1
ATOM 531 C CA . PRO A 1 70 ? -14.849 5.039 22.942 1.00 85.50 70 PRO A CA 1
ATOM 532 C C . PRO A 1 70 ? -13.740 4.216 22.280 1.00 85.50 70 PRO A C 1
ATOM 534 O O . PRO A 1 70 ? -12.741 3.842 22.897 1.00 85.50 70 PRO A O 1
ATOM 537 N N . VAL A 1 71 ? -13.928 3.978 20.983 1.00 90.12 71 VAL A N 1
ATOM 538 C CA . VAL A 1 71 ? -13.010 3.214 20.137 1.00 90.12 71 VAL A CA 1
ATOM 539 C C . VAL A 1 71 ? -12.259 4.155 19.200 1.00 90.12 71 VAL A C 1
ATOM 541 O O . VAL A 1 71 ? -12.872 5.020 18.561 1.00 90.12 71 VAL A O 1
ATOM 544 N N . TYR A 1 72 ? -10.946 3.960 19.106 1.00 90.69 72 TYR A N 1
ATOM 545 C CA . TYR A 1 72 ? -10.030 4.717 18.260 1.00 90.69 72 TYR A CA 1
ATOM 546 C C . TYR A 1 72 ? -9.180 3.774 17.412 1.00 90.69 72 TYR A C 1
ATOM 548 O O . TYR A 1 72 ? -8.708 2.746 17.892 1.00 90.69 72 TYR A O 1
ATOM 556 N N . LEU A 1 73 ? -8.936 4.163 16.163 1.00 91.88 73 LEU A N 1
ATOM 557 C CA . LEU A 1 73 ? -7.914 3.553 15.324 1.00 91.88 73 LEU A CA 1
ATOM 558 C C . LEU A 1 73 ? -6.642 4.398 15.413 1.00 91.88 73 LEU A C 1
ATOM 560 O O . LEU A 1 73 ? -6.590 5.521 14.913 1.00 91.88 73 LEU A O 1
ATOM 564 N N . LEU A 1 74 ? -5.626 3.858 16.071 1.00 93.38 74 LEU A N 1
ATOM 565 C CA . LEU A 1 74 ? -4.300 4.448 16.155 1.00 93.38 74 LEU A CA 1
ATOM 566 C C . LEU A 1 74 ? -3.502 4.058 14.914 1.00 93.38 74 LEU A C 1
ATOM 568 O O . LEU A 1 74 ? -3.565 2.916 14.460 1.00 93.38 74 LEU A O 1
ATOM 572 N N . LYS A 1 75 ? -2.738 5.006 14.378 1.00 90.75 75 LYS A N 1
ATOM 573 C CA . LYS A 1 75 ? -1.800 4.788 13.276 1.00 90.75 75 LYS A CA 1
ATOM 574 C C . LYS A 1 75 ? -0.453 5.372 13.664 1.00 90.75 75 LYS A C 1
ATOM 576 O O . LYS A 1 75 ? -0.403 6.366 14.388 1.00 90.75 75 LYS A O 1
ATOM 581 N N . GLU A 1 76 ? 0.616 4.761 13.179 1.00 91.25 76 GLU A N 1
ATOM 582 C CA . GLU A 1 76 ? 1.955 5.327 13.282 1.00 91.25 76 GLU A CA 1
ATOM 583 C C . GLU A 1 76 ? 1.974 6.754 12.716 1.00 91.25 76 GLU A C 1
ATOM 585 O O . GLU A 1 76 ? 1.409 7.045 11.655 1.00 91.25 76 GLU A O 1
ATOM 590 N N . GLN A 1 77 ? 2.592 7.663 13.469 1.00 90.00 77 GLN A N 1
ATOM 591 C CA . GLN A 1 77 ? 2.699 9.057 13.079 1.00 90.00 77 GLN A CA 1
ATOM 592 C C . GLN A 1 77 ? 3.745 9.207 11.976 1.00 90.00 77 GLN A C 1
ATOM 594 O O . GLN A 1 77 ? 4.920 8.907 12.167 1.00 90.00 77 GLN A O 1
ATOM 599 N N . ILE A 1 78 ? 3.325 9.763 10.843 1.00 87.44 78 ILE A N 1
ATOM 600 C CA . ILE A 1 78 ? 4.220 10.135 9.751 1.00 87.44 78 ILE A CA 1
ATOM 601 C C . ILE A 1 78 ? 4.688 11.576 9.995 1.00 87.44 78 ILE A C 1
ATOM 603 O O . ILE A 1 78 ? 3.894 12.510 9.916 1.00 87.44 78 ILE A O 1
ATOM 607 N N . SER A 1 79 ? 5.967 11.759 10.329 1.00 84.56 79 SER A N 1
ATOM 608 C CA . SER A 1 79 ? 6.563 13.059 10.692 1.00 84.56 79 SER A CA 1
ATOM 609 C C . SER A 1 79 ? 7.017 13.910 9.498 1.00 84.56 79 SER A C 1
ATOM 611 O O . SER A 1 79 ? 7.354 15.080 9.665 1.00 84.56 79 SER A O 1
ATOM 613 N N . ASN A 1 80 ? 7.021 13.331 8.298 1.00 85.56 80 ASN A N 1
ATOM 614 C CA . ASN A 1 80 ? 7.516 13.942 7.065 1.00 85.56 80 ASN A CA 1
ATOM 615 C C . ASN A 1 80 ? 6.387 14.521 6.197 1.00 85.56 80 ASN A C 1
ATOM 617 O O . ASN A 1 80 ? 5.203 14.326 6.475 1.00 85.56 80 ASN A O 1
ATOM 621 N N . SER A 1 81 ? 6.756 15.216 5.113 1.00 87.69 81 SER A N 1
ATOM 622 C CA . SER A 1 81 ? 5.797 15.765 4.151 1.00 87.69 81 SER A CA 1
ATOM 623 C C . SER A 1 81 ? 4.902 14.671 3.567 1.00 87.69 81 SER A C 1
ATOM 625 O O . SER A 1 81 ? 5.342 13.760 2.862 1.00 87.69 81 SER A O 1
ATOM 627 N N . PHE A 1 82 ? 3.613 14.783 3.864 1.00 91.12 82 PHE A N 1
ATOM 628 C CA . PHE A 1 82 ? 2.618 13.826 3.420 1.00 91.12 82 PHE A CA 1
ATOM 629 C C . PHE A 1 82 ? 2.307 14.031 1.935 1.00 91.12 82 PHE A C 1
ATOM 631 O O . PHE A 1 82 ? 1.855 15.096 1.516 1.00 91.12 82 PHE A O 1
ATOM 638 N N . THR A 1 83 ? 2.555 12.997 1.143 1.00 93.25 83 THR A N 1
ATOM 639 C CA . THR A 1 83 ? 2.398 12.974 -0.307 1.00 93.25 83 THR A CA 1
ATOM 640 C C . THR A 1 83 ? 1.274 12.025 -0.679 1.00 93.25 83 THR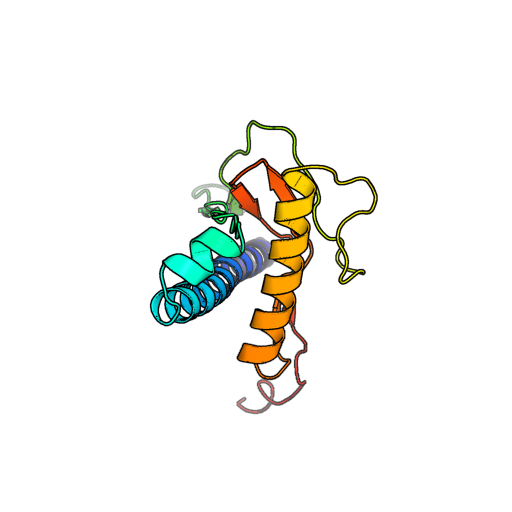 A C 1
ATOM 642 O O . THR A 1 83 ? 1.227 10.878 -0.233 1.00 93.25 83 THR A O 1
ATOM 645 N N . LYS A 1 84 ? 0.369 12.495 -1.535 1.00 93.25 84 LYS A N 1
ATOM 646 C CA . LYS A 1 84 ? -0.628 11.645 -2.176 1.00 93.25 84 LYS A CA 1
ATOM 647 C C . LYS A 1 84 ? -0.066 11.145 -3.502 1.00 93.25 84 LYS A C 1
ATOM 649 O O . LYS A 1 84 ? 0.235 11.956 -4.371 1.00 93.25 84 LYS A O 1
ATOM 654 N N . TYR A 1 85 ? 0.082 9.831 -3.647 1.00 94.31 85 TYR A N 1
ATOM 655 C CA . TYR A 1 85 ? 0.721 9.230 -4.819 1.00 94.31 85 TYR A CA 1
ATOM 656 C C . TYR A 1 85 ? -0.285 8.928 -5.930 1.00 94.31 85 TYR A C 1
ATOM 658 O O . TYR A 1 85 ? -0.049 9.252 -7.093 1.00 94.31 85 TYR A O 1
ATOM 666 N N . ILE A 1 86 ? -1.423 8.332 -5.561 1.00 91.44 86 ILE A N 1
ATOM 667 C CA . ILE A 1 86 ? -2.478 7.891 -6.483 1.00 91.44 86 ILE A CA 1
ATOM 668 C C . ILE A 1 86 ? -3.834 8.290 -5.894 1.00 91.44 86 ILE A C 1
ATOM 670 O O . ILE A 1 86 ? -4.072 8.138 -4.697 1.00 91.44 86 ILE A O 1
ATOM 674 N N . ILE A 1 87 ? -4.738 8.802 -6.728 1.00 86.38 87 ILE A N 1
ATOM 675 C CA . ILE A 1 87 ? -6.115 9.133 -6.329 1.00 86.38 87 ILE A CA 1
ATOM 676 C C . ILE A 1 87 ? -7.062 7.970 -6.631 1.00 86.38 87 ILE A C 1
ATOM 678 O O . ILE A 1 87 ? -6.895 7.269 -7.619 1.00 86.38 87 ILE A O 1
ATOM 682 N N . ASN A 1 88 ? -8.110 7.801 -5.822 1.00 80.94 88 ASN A N 1
ATOM 683 C CA . ASN A 1 88 ? -9.099 6.721 -5.988 1.00 80.94 88 ASN A CA 1
ATOM 684 C C . ASN A 1 88 ? -9.721 6.601 -7.386 1.00 80.94 88 ASN A C 1
ATOM 686 O O . ASN A 1 88 ? -10.124 5.515 -7.784 1.00 80.94 88 ASN A O 1
ATOM 690 N N . SER A 1 89 ? -9.851 7.712 -8.107 1.00 78.75 89 SER A N 1
ATOM 691 C CA . SER A 1 89 ? -10.507 7.771 -9.414 1.00 78.75 89 SER A CA 1
ATOM 692 C C . SER A 1 89 ? -9.540 7.668 -10.596 1.00 78.75 89 SER A C 1
ATOM 694 O O . SER A 1 89 ? -9.959 7.876 -11.732 1.00 78.75 89 SER A O 1
ATOM 696 N N . CYS A 1 90 ? -8.253 7.389 -10.359 1.00 79.38 90 CYS A N 1
ATOM 697 C CA . CYS A 1 90 ? -7.249 7.325 -11.415 1.00 79.38 90 CYS A CA 1
ATOM 698 C C . CYS A 1 90 ? -6.259 6.184 -11.177 1.00 79.38 90 CYS A C 1
ATOM 700 O O . CYS A 1 90 ? -5.768 5.995 -10.072 1.00 79.38 90 CYS A O 1
ATOM 702 N N . LEU A 1 91 ? -5.914 5.472 -12.249 1.00 81.12 91 LEU A N 1
ATOM 703 C CA . LEU A 1 91 ? -4.897 4.412 -12.248 1.00 81.12 91 LEU A CA 1
ATOM 704 C C . LEU A 1 91 ? -3.500 4.943 -12.602 1.00 81.12 91 LEU A C 1
ATOM 706 O O . LEU A 1 91 ? -2.633 4.186 -13.027 1.00 81.12 91 LEU A O 1
ATOM 710 N N . LYS A 1 92 ? -3.303 6.261 -12.514 1.00 91.00 92 LYS A N 1
ATOM 711 C CA . LYS A 1 92 ? -2.049 6.932 -12.858 1.00 91.00 92 LYS A CA 1
ATOM 712 C C . LYS A 1 92 ? -1.518 7.688 -11.641 1.00 91.00 92 LYS A C 1
ATOM 714 O O . LYS A 1 92 ? -2.327 8.146 -10.825 1.00 91.00 92 LYS A O 1
ATOM 719 N N . PRO A 1 93 ? -0.193 7.888 -11.560 1.00 94.06 93 PRO A N 1
ATOM 720 C CA . PRO A 1 93 ? 0.401 8.800 -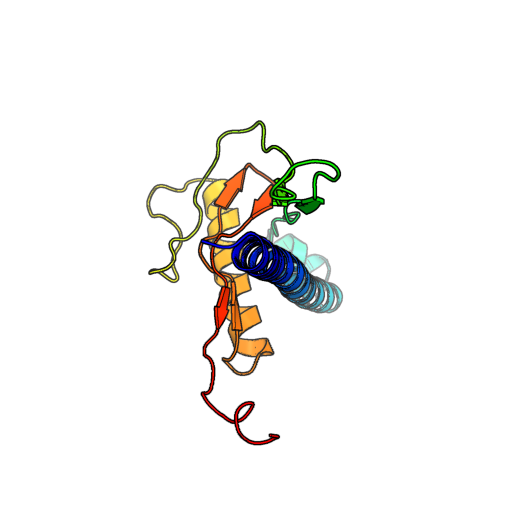10.596 1.00 94.06 93 PRO A CA 1
ATOM 721 C C . PRO A 1 93 ? -0.239 10.186 -10.649 1.00 94.06 93 PRO A C 1
ATOM 723 O O . PRO A 1 93 ? -0.671 10.648 -11.712 1.00 94.06 93 PRO A O 1
ATOM 726 N N . MET A 1 94 ? -0.225 10.883 -9.516 1.00 93.88 94 MET A N 1
ATOM 727 C CA . MET A 1 94 ? -0.491 12.319 -9.481 1.00 93.88 94 MET A CA 1
ATOM 728 C C . MET A 1 94 ? 0.464 13.063 -10.431 1.00 93.88 94 MET A C 1
ATOM 730 O O . MET A 1 94 ? 1.659 12.768 -10.489 1.00 93.88 94 MET A O 1
ATOM 734 N N . ALA A 1 95 ? -0.077 14.018 -11.194 1.00 91.50 95 ALA A N 1
ATOM 735 C CA . ALA A 1 95 ? 0.630 14.652 -12.310 1.00 91.50 95 ALA A CA 1
ATOM 736 C C . ALA A 1 95 ? 1.892 15.420 -11.881 1.00 91.50 95 ALA A C 1
ATOM 738 O O . ALA A 1 95 ? 2.889 15.387 -12.597 1.00 91.50 95 ALA A O 1
ATOM 739 N N . ASP A 1 96 ? 1.864 16.039 -10.700 1.00 93.81 96 ASP A N 1
ATOM 740 C CA . ASP A 1 96 ? 2.921 16.939 -10.219 1.00 93.81 96 ASP A CA 1
ATOM 741 C C . ASP A 1 96 ? 4.053 16.214 -9.466 1.00 93.81 96 ASP A C 1
ATOM 743 O O . ASP A 1 96 ? 4.945 16.849 -8.901 1.00 93.81 96 ASP A O 1
ATOM 747 N N . LEU A 1 97 ? 4.027 14.877 -9.420 1.00 94.12 97 LEU A N 1
ATOM 748 C CA . LEU A 1 97 ? 5.079 14.094 -8.775 1.00 94.12 97 LEU A CA 1
ATOM 749 C C . LEU A 1 97 ? 6.335 14.053 -9.643 1.00 94.12 97 LEU A C 1
ATOM 751 O O . LEU A 1 97 ? 6.277 13.716 -10.827 1.00 94.12 97 LEU A O 1
ATOM 755 N N . ILE A 1 98 ? 7.481 14.315 -9.013 1.00 94.00 98 ILE A N 1
ATOM 756 C CA . ILE A 1 98 ? 8.807 14.287 -9.635 1.00 94.00 98 ILE A CA 1
ATOM 757 C C . ILE A 1 98 ? 9.795 13.469 -8.797 1.00 94.00 98 ILE A C 1
ATOM 759 O O . ILE A 1 98 ? 9.605 13.285 -7.590 1.00 94.00 98 ILE A O 1
ATOM 763 N N . GLY A 1 99 ? 10.869 13.003 -9.439 1.00 91.75 99 GLY A N 1
ATOM 764 C CA . GLY A 1 99 ? 11.966 12.290 -8.781 1.00 91.75 99 GLY A CA 1
ATOM 765 C C . GLY A 1 99 ? 11.486 11.074 -7.970 1.00 91.75 99 GLY A C 1
ATOM 766 O O . GLY A 1 99 ? 10.571 10.382 -8.415 1.00 91.75 99 GLY A O 1
ATOM 767 N N . PRO A 1 100 ? 12.011 10.846 -6.750 1.00 90.94 100 PRO A N 1
ATOM 768 C CA . PRO A 1 100 ? 11.667 9.665 -5.954 1.00 90.94 100 PRO A CA 1
ATOM 769 C C . PRO A 1 100 ? 10.170 9.504 -5.670 1.00 90.94 100 PRO A C 1
ATOM 771 O O . PRO A 1 100 ? 9.666 8.389 -5.595 1.00 90.94 100 PRO A O 1
ATOM 774 N N . ALA A 1 101 ? 9.428 10.607 -5.523 1.00 92.69 101 ALA A N 1
ATOM 775 C CA . ALA A 1 101 ?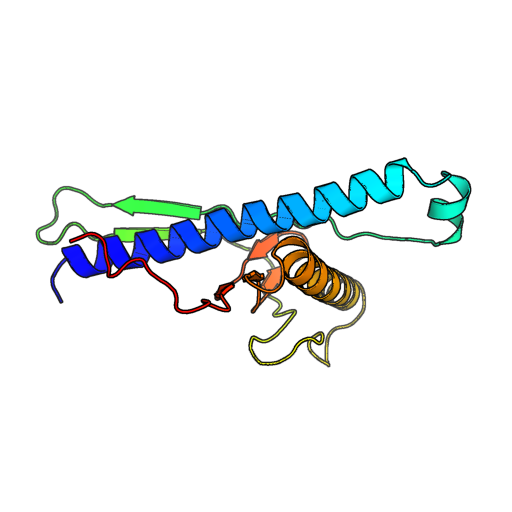 7.987 10.536 -5.292 1.00 92.69 101 ALA A CA 1
ATOM 776 C C . ALA A 1 101 ? 7.235 10.010 -6.524 1.00 92.69 101 ALA A C 1
ATOM 778 O O . ALA A 1 101 ? 6.211 9.339 -6.382 1.00 92.69 101 ALA A O 1
ATOM 779 N N . ARG A 1 102 ? 7.753 10.296 -7.725 1.00 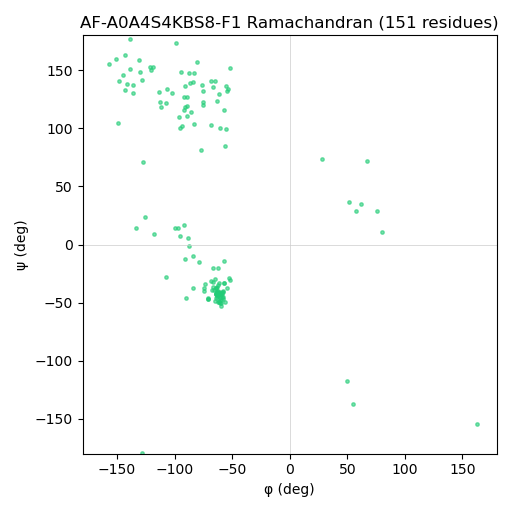94.00 102 ARG A N 1
ATOM 780 C CA . ARG A 1 102 ? 7.221 9.754 -8.971 1.00 94.00 102 ARG A CA 1
ATOM 781 C C . ARG A 1 102 ? 7.525 8.267 -9.103 1.00 94.00 102 ARG A C 1
ATOM 783 O O . ARG A 1 102 ? 6.596 7.509 -9.355 1.00 94.00 102 ARG A O 1
ATOM 790 N N . ASP A 1 103 ? 8.761 7.858 -8.827 1.00 93.38 103 ASP A N 1
ATOM 791 C CA . ASP A 1 103 ? 9.173 6.447 -8.874 1.00 93.38 103 ASP A CA 1
ATOM 792 C C . ASP A 1 103 ? 8.334 5.585 -7.915 1.00 93.38 103 ASP A C 1
ATOM 794 O O . ASP A 1 103 ? 7.877 4.496 -8.267 1.00 93.38 103 ASP A O 1
ATOM 798 N N . ILE A 1 104 ? 8.058 6.109 -6.714 1.00 94.50 104 ILE A N 1
ATOM 799 C CA . ILE A 1 104 ? 7.146 5.487 -5.746 1.00 94.50 104 ILE A CA 1
ATOM 800 C C . ILE A 1 104 ? 5.739 5.345 -6.334 1.00 94.50 104 ILE A C 1
ATOM 802 O O . ILE A 1 104 ? 5.148 4.272 -6.243 1.00 94.50 104 ILE A O 1
ATOM 806 N N . ALA A 1 105 ? 5.188 6.395 -6.944 1.00 94.50 105 ALA A N 1
ATOM 807 C CA . ALA A 1 105 ? 3.848 6.334 -7.518 1.00 94.50 105 ALA A CA 1
ATOM 808 C C . ALA A 1 105 ? 3.749 5.363 -8.705 1.00 94.50 105 ALA A C 1
ATOM 810 O O . ALA A 1 105 ? 2.765 4.633 -8.801 1.00 94.50 105 ALA A O 1
ATOM 811 N N . ASP A 1 106 ? 4.764 5.308 -9.569 1.00 94.44 106 ASP A N 1
ATOM 812 C CA . ASP A 1 106 ? 4.817 4.357 -10.682 1.00 94.44 106 ASP A CA 1
ATOM 813 C C . ASP A 1 106 ? 4.887 2.906 -10.164 1.00 94.44 106 ASP A C 1
ATOM 815 O O . ASP A 1 106 ? 4.133 2.044 -10.629 1.00 94.44 106 ASP A O 1
ATOM 819 N N . PHE A 1 107 ? 5.696 2.639 -9.130 1.00 94.88 107 PHE A N 1
ATOM 820 C CA . PHE A 1 107 ? 5.714 1.336 -8.456 1.00 94.88 107 PHE A CA 1
ATOM 821 C C . PHE A 1 107 ? 4.360 0.982 -7.826 1.00 94.88 107 PHE A C 1
ATOM 823 O O . PHE A 1 107 ? 3.900 -0.154 -7.933 1.00 94.88 107 PHE A O 1
ATOM 830 N N . LEU A 1 108 ? 3.685 1.943 -7.197 1.00 94.56 108 LEU A N 1
ATOM 831 C CA . LEU A 1 108 ? 2.369 1.718 -6.606 1.00 94.56 108 LEU A CA 1
ATOM 832 C C . LEU A 1 108 ? 1.303 1.428 -7.673 1.00 94.56 108 LEU A C 1
ATOM 834 O O . LEU A 1 108 ? 0.465 0.559 -7.454 1.00 94.56 108 LEU A O 1
ATOM 838 N N . CYS A 1 109 ? 1.357 2.062 -8.849 1.00 94.69 109 CYS A N 1
ATOM 839 C CA . CYS A 1 109 ? 0.495 1.707 -9.982 1.00 94.69 109 CYS A CA 1
ATOM 840 C C . CYS A 1 109 ? 0.752 0.269 -10.460 1.00 94.69 109 CYS A C 1
ATOM 842 O O . CYS A 1 109 ? -0.194 -0.478 -10.720 1.00 94.69 109 CYS A O 1
ATOM 844 N N . PHE A 1 110 ? 2.019 -0.147 -10.530 1.00 94.94 110 PHE A N 1
ATOM 845 C CA . PHE A 1 110 ? 2.377 -1.544 -10.780 1.00 94.94 110 PHE A CA 1
ATOM 846 C C . PHE A 1 110 ? 1.797 -2.480 -9.704 1.00 94.94 110 PHE A C 1
ATOM 848 O O . PHE A 1 110 ? 1.181 -3.491 -10.043 1.00 94.94 110 PHE A O 1
ATOM 855 N N . ALA A 1 111 ? 1.912 -2.121 -8.422 1.00 95.25 111 ALA A N 1
ATOM 856 C CA . ALA A 1 111 ? 1.364 -2.898 -7.314 1.00 95.25 111 ALA A CA 1
ATOM 857 C C . ALA A 1 111 ? -0.160 -3.083 -7.433 1.00 95.25 111 ALA A C 1
ATOM 859 O O . ALA A 1 111 ? -0.647 -4.198 -7.246 1.00 95.25 111 ALA A O 1
ATOM 860 N N . GLN A 1 112 ? -0.908 -2.037 -7.813 1.00 93.06 112 GLN A N 1
ATOM 861 C CA . GLN A 1 112 ? -2.353 -2.137 -8.077 1.00 93.06 112 GLN A CA 1
ATOM 862 C C . GLN A 1 112 ? -2.665 -3.158 -9.169 1.00 93.06 112 GLN A C 1
ATOM 864 O O . GLN A 1 112 ? -3.566 -3.980 -9.005 1.00 93.06 112 GLN A O 1
ATOM 869 N N . HIS A 1 113 ? -1.910 -3.126 -10.271 1.00 93.25 113 HIS A N 1
ATOM 870 C CA . HIS A 1 113 ? -2.091 -4.066 -11.373 1.00 93.25 113 HIS A CA 1
ATOM 871 C C . HIS A 1 113 ? -1.839 -5.500 -10.903 1.00 93.25 113 HIS A C 1
ATOM 873 O O . HIS A 1 113 ? -2.673 -6.376 -11.120 1.00 93.25 113 HIS A O 1
ATOM 879 N N . VAL A 1 114 ? -0.720 -5.737 -10.216 1.00 95.50 114 VAL A N 1
ATOM 880 C CA . VAL A 1 114 ? -0.380 -7.061 -9.682 1.00 95.50 114 VAL A CA 1
ATOM 881 C C . VAL A 1 114 ? -1.468 -7.572 -8.745 1.00 95.50 114 VAL A C 1
ATOM 883 O O . VAL A 1 114 ? -1.902 -8.707 -8.898 1.00 95.50 114 VAL A O 1
ATOM 886 N N . GLN A 1 115 ? -1.947 -6.747 -7.814 1.00 94.94 115 GLN A N 1
ATOM 887 C CA . GLN A 1 115 ? -3.018 -7.127 -6.888 1.00 94.94 115 GLN A CA 1
ATOM 888 C C . GLN A 1 115 ? -4.308 -7.487 -7.627 1.00 94.94 115 GLN A C 1
ATOM 890 O O . GLN A 1 115 ? -4.905 -8.524 -7.342 1.00 94.94 115 GLN A O 1
ATOM 895 N N . TYR A 1 116 ? -4.702 -6.676 -8.613 1.00 93.00 116 TYR A N 1
ATOM 896 C CA . TYR A 1 116 ? -5.871 -6.957 -9.440 1.00 93.00 116 TYR A CA 1
ATOM 897 C C . TYR A 1 116 ? -5.714 -8.283 -10.189 1.00 93.00 116 TYR A C 1
ATOM 899 O O . TYR A 1 116 ? -6.636 -9.087 -10.220 1.00 93.00 116 TYR A O 1
ATOM 907 N N . HIS A 1 117 ? -4.534 -8.552 -10.747 1.00 94.62 117 HIS A N 1
ATOM 908 C CA . HIS A 1 117 ? -4.285 -9.781 -11.491 1.00 94.62 117 HIS A CA 1
ATOM 909 C C . HIS A 1 117 ? -4.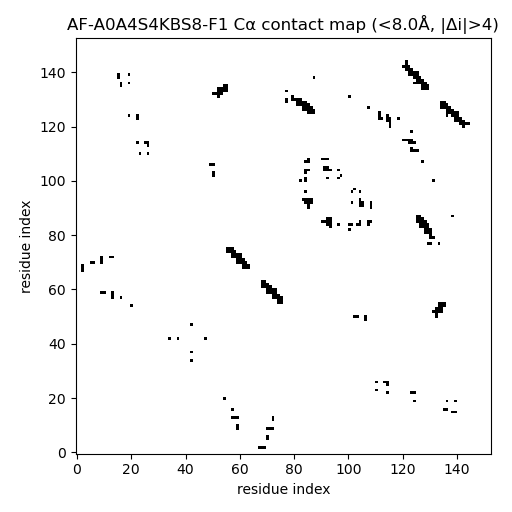228 -11.023 -10.590 1.00 94.62 117 HIS A C 1
ATOM 911 O O . HIS A 1 117 ? -4.882 -12.015 -10.886 1.00 94.62 117 HIS A O 1
ATOM 917 N N . LEU A 1 118 ? -3.497 -10.963 -9.471 1.00 94.00 118 LEU A N 1
ATOM 918 C CA . LEU A 1 118 ? -3.367 -12.076 -8.520 1.00 94.00 118 LEU A CA 1
ATOM 919 C C . LEU A 1 118 ? -4.679 -12.414 -7.803 1.00 94.00 118 LEU A C 1
ATOM 921 O O . LEU A 1 118 ? -4.812 -13.508 -7.264 1.00 94.00 118 LEU A O 1
ATOM 925 N N . SER A 1 119 ? -5.626 -11.480 -7.774 1.00 92.69 119 SER A N 1
ATOM 926 C CA . SER A 1 119 ? -6.949 -11.679 -7.185 1.00 92.69 119 SER A CA 1
ATOM 927 C C . SER A 1 119 ? -8.038 -11.986 -8.212 1.00 92.69 119 SER A C 1
ATOM 929 O O . SER A 1 119 ? -9.214 -11.861 -7.881 1.00 92.69 119 SER A O 1
ATOM 931 N N . ASP A 1 120 ? -7.688 -12.330 -9.457 1.00 93.12 120 ASP A N 1
ATOM 932 C CA . ASP A 1 120 ? -8.652 -12.557 -10.547 1.00 93.12 120 ASP A CA 1
ATOM 933 C C . ASP A 1 120 ? -9.651 -11.393 -10.721 1.00 93.12 120 ASP A C 1
ATOM 935 O O . ASP A 1 120 ? -10.838 -11.569 -10.999 1.00 93.12 120 ASP A O 1
ATOM 939 N N . GLY A 1 121 ? -9.165 -10.169 -10.521 1.00 90.56 121 GLY A N 1
ATOM 940 C CA . GLY A 1 121 ? -9.926 -8.932 -10.638 1.00 90.56 121 GLY A CA 1
ATOM 941 C C . GLY A 1 121 ? -10.798 -8.581 -9.431 1.00 90.56 121 GLY A C 1
ATOM 942 O O . GLY A 1 121 ? -11.622 -7.673 -9.530 1.00 90.56 121 GLY A O 1
ATOM 943 N N . GLN A 1 122 ? -10.654 -9.270 -8.296 1.00 89.25 122 GLN A N 1
ATOM 944 C CA . GLN A 1 122 ? -11.533 -9.078 -7.137 1.00 89.25 122 GLN A CA 1
ATOM 945 C C . GLN A 1 122 ? -11.121 -7.910 -6.239 1.00 89.25 122 GLN A C 1
ATOM 947 O O . GLN A 1 122 ? -11.988 -7.216 -5.698 1.00 89.25 122 GLN A O 1
ATOM 952 N N . VAL A 1 123 ? -9.819 -7.687 -6.037 1.00 90.75 123 VAL A N 1
ATOM 953 C CA . VAL A 1 123 ? -9.346 -6.690 -5.069 1.00 90.75 123 VAL A CA 1
ATOM 954 C C . VAL A 1 123 ? -8.031 -6.035 -5.473 1.00 90.75 123 VAL A C 1
ATOM 956 O O . VAL A 1 123 ? -7.090 -6.674 -5.937 1.00 90.75 123 VAL A O 1
ATOM 959 N N . PHE A 1 124 ? -7.946 -4.732 -5.226 1.00 91.62 124 PHE A N 1
ATOM 960 C CA . PHE A 1 124 ? -6.690 -3.993 -5.213 1.00 91.62 124 PHE A CA 1
ATOM 961 C C . PHE A 1 124 ? -6.782 -2.805 -4.251 1.00 91.62 124 PHE A C 1
ATOM 963 O O . PHE A 1 124 ? -7.867 -2.344 -3.884 1.00 91.62 124 PHE A O 1
ATOM 970 N N . ILE A 1 125 ? -5.633 -2.297 -3.822 1.00 90.81 125 ILE A N 1
ATOM 971 C CA . ILE A 1 125 ? -5.559 -1.122 -2.952 1.00 90.81 125 ILE A CA 1
ATOM 972 C C . ILE A 1 125 ? -5.552 0.143 -3.810 1.00 90.81 125 ILE A C 1
ATOM 974 O O . ILE A 1 125 ? -4.863 0.198 -4.822 1.00 90.81 125 ILE A O 1
ATOM 978 N N . SER A 1 126 ? -6.269 1.193 -3.416 1.00 89.69 126 SER A N 1
ATOM 979 C CA . SER A 1 126 ? -6.195 2.515 -4.053 1.00 89.69 126 SER A CA 1
ATOM 980 C C . SER A 1 126 ? -5.953 3.611 -3.019 1.00 89.69 126 SER A C 1
ATOM 982 O O . SER A 1 126 ? -5.833 3.338 -1.833 1.00 89.69 126 SER A O 1
ATOM 984 N N . ASP A 1 127 ? -5.874 4.873 -3.443 1.00 90.06 127 ASP A N 1
ATOM 985 C CA . ASP A 1 127 ? -5.626 6.009 -2.535 1.00 90.06 127 ASP A CA 1
ATOM 986 C C . ASP A 1 127 ? -4.281 5.963 -1.799 1.00 90.06 127 ASP A C 1
ATOM 988 O O . ASP A 1 127 ? -4.184 6.368 -0.633 1.00 90.06 127 ASP A O 1
ATOM 992 N N . PHE A 1 128 ? -3.236 5.457 -2.452 1.00 92.75 128 PHE A N 1
ATOM 993 C CA . PHE A 1 128 ? -1.921 5.408 -1.831 1.00 92.75 128 PHE A CA 1
ATOM 994 C C . PHE A 1 128 ? -1.403 6.808 -1.496 1.00 92.75 128 PHE A C 1
ATOM 996 O O . PHE A 1 128 ? -1.375 7.717 -2.333 1.00 92.75 128 PHE A O 1
ATOM 1003 N N . GLN A 1 129 ? -0.969 6.961 -0.252 1.00 93.19 129 GLN A N 1
ATOM 1004 C CA . GLN A 1 129 ? -0.485 8.210 0.323 1.00 93.19 129 GLN A CA 1
ATOM 1005 C C . GLN A 1 129 ? 0.423 7.916 1.516 1.00 93.19 129 GLN A C 1
ATOM 1007 O O . GLN A 1 129 ? 0.302 6.870 2.146 1.00 93.19 129 GLN A O 1
ATOM 1012 N N . GLY A 1 130 ? 1.332 8.818 1.849 1.00 93.06 130 GLY A N 1
ATOM 1013 C CA . GLY A 1 130 ? 2.271 8.601 2.947 1.00 93.06 130 GLY A CA 1
ATOM 1014 C C . GLY A 1 130 ? 3.446 9.554 2.870 1.00 93.06 130 GLY A C 1
ATOM 1015 O O . GLY A 1 130 ? 3.324 10.627 2.288 1.00 93.06 130 GLY A O 1
ATOM 1016 N N . ALA A 1 131 ? 4.585 9.179 3.436 1.00 90.19 131 ALA A N 1
ATOM 1017 C CA . ALA A 1 131 ? 5.809 9.948 3.269 1.00 90.19 131 ALA A CA 1
ATOM 1018 C C . ALA A 1 131 ? 7.025 9.031 3.164 1.00 90.19 131 ALA A C 1
ATOM 1020 O O . ALA A 1 131 ? 7.229 8.151 4.003 1.00 90.19 131 ALA A O 1
ATOM 1021 N N . TYR A 1 132 ? 7.870 9.301 2.166 1.00 83.56 132 TYR A N 1
ATOM 1022 C CA . TYR A 1 132 ? 9.063 8.510 1.865 1.00 83.56 132 TYR A CA 1
ATOM 1023 C C . TYR A 1 132 ? 8.741 7.007 1.795 1.00 83.56 132 TYR A C 1
ATOM 1025 O O . TYR A 1 132 ? 7.958 6.585 0.951 1.00 83.56 132 TYR A O 1
ATOM 1033 N N . TYR A 1 133 ? 9.337 6.214 2.686 1.00 85.94 133 TYR A N 1
ATOM 1034 C CA . TYR A 1 133 ? 9.223 4.761 2.712 1.00 85.94 133 TYR A CA 1
ATOM 1035 C C . TYR A 1 133 ? 8.016 4.256 3.509 1.00 85.94 133 TYR A C 1
ATOM 1037 O O . TYR A 1 133 ? 7.821 3.051 3.562 1.00 85.94 133 TYR A O 1
ATOM 1045 N N . ILE A 1 134 ? 7.208 5.126 4.126 1.00 85.12 134 ILE A N 1
ATOM 1046 C CA . ILE A 1 134 ? 6.008 4.717 4.871 1.00 85.12 134 ILE A CA 1
ATOM 1047 C C . ILE A 1 134 ? 4.770 5.111 4.074 1.00 85.12 134 ILE A C 1
ATOM 1049 O O . ILE A 1 134 ? 4.549 6.290 3.789 1.00 85.12 134 ILE A O 1
ATOM 1053 N N . ILE A 1 135 ? 3.940 4.123 3.753 1.00 86.56 135 ILE A N 1
ATOM 1054 C CA . ILE A 1 135 ? 2.691 4.302 3.018 1.00 86.56 135 ILE A CA 1
ATOM 1055 C C . ILE A 1 135 ? 1.486 3.857 3.834 1.00 86.56 135 ILE A C 1
ATOM 1057 O O . ILE A 1 135 ? 1.537 2.966 4.680 1.00 86.56 135 ILE A O 1
ATOM 1061 N N . MET A 1 136 ? 0.357 4.467 3.521 1.00 85.94 136 MET A N 1
ATOM 1062 C CA . MET A 1 136 ? -0.961 4.026 3.919 1.00 85.94 136 MET A CA 1
ATOM 1063 C C . MET A 1 136 ? -1.925 4.185 2.750 1.00 85.94 136 MET A C 1
ATOM 1065 O O . MET A 1 136 ? -1.601 4.726 1.689 1.00 85.94 136 MET A O 1
ATOM 1069 N N . PHE A 1 137 ? -3.151 3.745 2.977 1.00 80.38 137 PHE A N 1
ATOM 1070 C CA . PHE A 1 137 ? -4.246 3.972 2.063 1.00 80.38 137 PHE A CA 1
ATOM 1071 C C . PHE A 1 137 ? -5.530 4.220 2.844 1.00 80.38 137 PHE A C 1
ATOM 1073 O O . PHE A 1 137 ? -5.617 3.927 4.040 1.00 80.38 137 PHE A O 1
ATOM 1080 N N . ILE A 1 138 ? -6.525 4.777 2.161 1.00 65.50 138 ILE A N 1
ATOM 1081 C CA . ILE A 1 138 ? -7.840 5.039 2.756 1.00 65.50 138 ILE A CA 1
ATOM 1082 C C . ILE A 1 138 ? -8.896 4.070 2.218 1.00 65.50 138 ILE A C 1
ATOM 1084 O O . ILE A 1 138 ? -9.849 3.769 2.934 1.00 65.50 138 ILE A O 1
ATOM 1088 N N . LYS A 1 139 ? -8.752 3.551 0.988 1.00 65.50 139 LYS A N 1
ATOM 1089 C CA . LYS A 1 139 ? -9.738 2.645 0.379 1.00 65.50 139 LYS A CA 1
ATOM 1090 C C . LYS A 1 139 ? -9.123 1.446 -0.335 1.00 65.50 139 LYS A C 1
ATOM 1092 O O . LYS A 1 139 ? -8.241 1.589 -1.172 1.00 65.50 139 LYS A O 1
ATOM 1097 N N . ALA A 1 140 ? -9.642 0.265 -0.024 1.00 62.66 140 ALA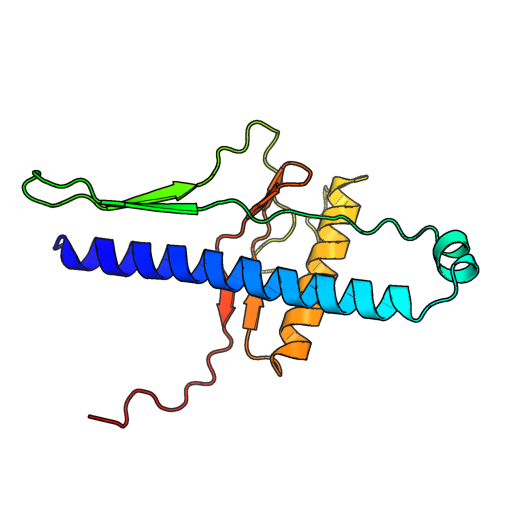 A N 1
ATOM 1098 C CA . ALA A 1 140 ? -9.448 -0.919 -0.842 1.00 62.66 140 ALA A CA 1
ATOM 1099 C C . ALA A 1 140 ? -10.621 -0.962 -1.819 1.00 62.66 140 ALA A C 1
ATOM 1101 O O . ALA A 1 140 ? -11.781 -0.852 -1.407 1.00 62.66 140 ALA A O 1
ATOM 1102 N N . ALA A 1 141 ? -10.322 -1.062 -3.107 1.00 63.69 141 ALA A N 1
ATOM 1103 C CA . ALA A 1 141 ? -11.333 -1.268 -4.121 1.00 63.69 141 ALA A CA 1
ATOM 1104 C C . ALA A 1 141 ? -11.622 -2.769 -4.178 1.00 63.69 141 ALA A C 1
ATOM 1106 O O . ALA A 1 141 ? -10.828 -3.552 -4.697 1.00 63.69 141 ALA A O 1
ATOM 1107 N N . PHE A 1 142 ? -12.756 -3.165 -3.608 1.00 60.69 142 PHE A N 1
ATOM 1108 C CA . PHE A 1 142 ? -13.310 -4.496 -3.803 1.00 60.69 142 PHE A CA 1
ATOM 1109 C C . PHE A 1 142 ? -14.259 -4.433 -4.991 1.00 60.69 142 PHE A C 1
ATOM 1111 O O . PHE A 1 142 ? -15.301 -3.776 -4.922 1.00 60.69 142 PHE A O 1
ATOM 1118 N N . GLN A 1 143 ? -13.939 -5.145 -6.066 1.00 45.72 143 GLN A N 1
ATOM 1119 C CA . GLN A 1 143 ? -14.969 -5.561 -6.999 1.00 45.72 143 GLN A CA 1
ATOM 1120 C C . GLN A 1 143 ? -15.673 -6.739 -6.328 1.00 45.72 143 GLN A C 1
ATOM 1122 O O . GLN A 1 143 ? -15.352 -7.901 -6.555 1.00 45.72 143 GLN A O 1
ATOM 1127 N N . VAL A 1 144 ? -16.599 -6.425 -5.415 1.00 35.88 144 VAL A N 1
ATOM 1128 C CA . VAL A 1 144 ? -17.502 -7.428 -4.855 1.00 35.88 144 VAL A CA 1
ATOM 1129 C C . VAL A 1 144 ? -18.289 -7.979 -6.040 1.00 35.88 144 VAL A C 1
ATOM 1131 O O . VAL A 1 144 ? -19.244 -7.359 -6.508 1.00 35.88 144 VAL A O 1
ATOM 1134 N N . LEU A 1 145 ? -17.887 -9.146 -6.544 1.00 30.86 145 LEU A N 1
ATOM 1135 C CA . LEU A 1 145 ? -18.837 -10.065 -7.145 1.00 30.86 145 LEU A CA 1
ATOM 1136 C C . LEU A 1 145 ? -19.879 -10.298 -6.056 1.00 30.86 145 LEU A C 1
ATOM 1138 O O . LEU A 1 145 ? -19.649 -11.005 -5.080 1.00 30.86 145 LEU A O 1
ATOM 1142 N N . SER A 1 146 ? -20.989 -9.579 -6.182 1.00 33.81 146 SER A N 1
ATOM 1143 C CA . SER A 1 146 ? -22.211 -9.773 -5.424 1.00 33.81 146 SER A CA 1
ATOM 1144 C C . SER A 1 146 ? -22.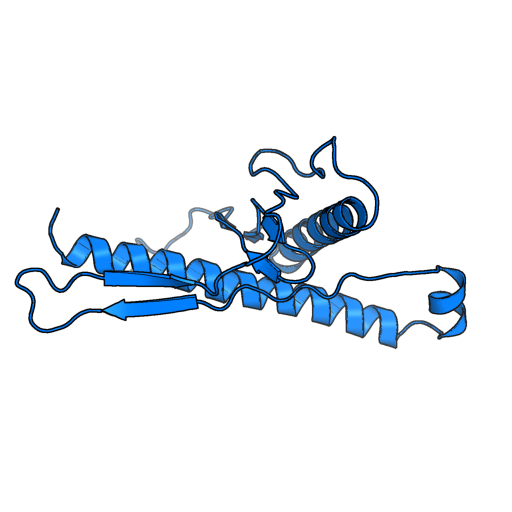662 -11.216 -5.622 1.00 33.81 146 SER A C 1
ATOM 1146 O O . SER A 1 146 ? -23.473 -11.481 -6.500 1.00 33.81 146 SER A O 1
ATOM 1148 N N . LEU A 1 147 ? -22.132 -12.148 -4.837 1.00 32.31 147 LEU A N 1
ATOM 1149 C CA . LEU A 1 147 ? -22.572 -13.533 -4.788 1.00 32.31 147 LEU A CA 1
ATOM 1150 C C . LEU A 1 147 ? -22.349 -14.071 -3.366 1.00 32.31 147 LEU A C 1
ATOM 1152 O O . LEU A 1 147 ? -21.246 -14.403 -2.946 1.00 32.31 147 LEU A O 1
ATOM 1156 N N . THR A 1 148 ? -23.478 -14.1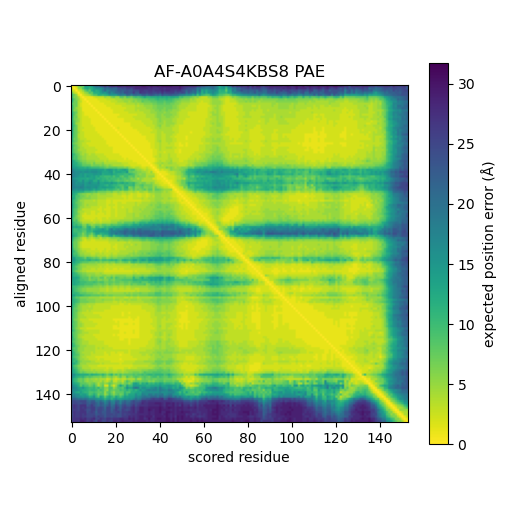81 -2.657 1.00 33.69 148 THR A N 1
ATOM 1157 C CA . THR A 1 148 ? -23.770 -15.202 -1.636 1.00 33.69 148 THR A CA 1
ATOM 1158 C C . THR A 1 148 ? -22.971 -15.202 -0.326 1.00 33.69 148 THR A C 1
ATOM 1160 O O . THR A 1 148 ? -22.268 -16.154 -0.017 1.00 33.69 148 THR A O 1
ATOM 1163 N N . LEU A 1 149 ? -23.240 -14.221 0.542 1.00 30.53 149 LEU A N 1
ATOM 1164 C CA . LEU A 1 149 ? -23.272 -14.450 2.003 1.00 30.53 149 LEU A CA 1
ATOM 1165 C C . LEU A 1 149 ? -24.653 -14.171 2.636 1.00 30.53 149 LEU A C 1
ATOM 1167 O O . LEU A 1 149 ? -24.809 -14.250 3.847 1.00 30.53 149 LEU A O 1
ATOM 1171 N N . TYR A 1 150 ? -25.686 -13.938 1.816 1.00 31.22 150 TYR A N 1
ATOM 1172 C CA . TYR A 1 150 ? -27.086 -13.805 2.254 1.00 31.22 150 TYR A CA 1
ATOM 1173 C C . TYR A 1 150 ? -27.918 -15.099 2.125 1.00 31.22 150 TYR A C 1
ATOM 1175 O O . TYR A 1 150 ? -29.139 -15.037 2.214 1.00 31.22 150 TYR A O 1
ATOM 1183 N N . HIS A 1 151 ? -27.300 -16.274 1.928 1.00 29.47 151 HIS A N 1
ATOM 1184 C CA . HIS A 1 151 ? -28.044 -17.541 1.791 1.00 29.47 151 HIS A CA 1
ATOM 1185 C C . HIS A 1 151 ? -27.637 -18.680 2.734 1.00 29.47 151 HIS A C 1
ATOM 1187 O O . HIS A 1 151 ? -27.946 -19.836 2.471 1.00 29.47 151 HIS A O 1
ATOM 1193 N N . LEU A 1 152 ? -27.035 -18.356 3.876 1.00 33.56 152 LEU A N 1
ATOM 1194 C CA . LEU A 1 152 ? -27.016 -19.267 5.022 1.00 33.56 152 LEU A CA 1
ATOM 1195 C C . LEU A 1 152 ? -27.521 -18.516 6.258 1.00 33.56 152 LEU A C 1
ATOM 1197 O O . LEU A 1 152 ? -26.755 -18.140 7.142 1.00 33.56 152 LEU A O 1
ATOM 1201 N N . ALA A 1 153 ? -28.827 -18.254 6.235 1.00 35.44 153 ALA A N 1
ATOM 1202 C CA . ALA A 1 153 ? -29.674 -18.104 7.411 1.00 35.44 153 ALA A CA 1
ATOM 1203 C C . ALA A 1 153 ? -30.634 -19.298 7.428 1.00 35.44 153 ALA A C 1
ATOM 1205 O O . ALA A 1 153 ? -31.071 -19.687 6.317 1.00 35.44 153 ALA A O 1
#

pLDDT: mean 83.43, std 16.44, range [29.47, 96.62]

Radius of gyration: 18.49 Å; Cα contacts (8 Å, |Δi|>4): 190; chains: 1; bounding box: 54×36×49 Å

Organism: NCBI:txid98765